Protein AF-C3ZT43-F1 (afdb_monomer)

Solvent-accessible surface area (backbone atoms only — not comparable to full-atom values): 8271 Å² total; per-residue (Å²): 140,85,83,82,78,78,81,80,81,74,78,71,79,58,65,67,58,57,53,52,52,53,52,47,54,51,50,53,52,51,49,53,54,48,51,51,54,51,50,55,52,53,49,55,54,48,55,66,31,68,53,58,46,100,88,66,51,67,55,87,70,78,84,88,70,70,82,68,82,72,98,38,73,70,52,51,54,51,50,52,52,53,48,50,54,54,45,63,68,64,52,65,85,63,83,48,74,63,58,56,52,47,56,51,49,51,52,52,50,52,51,51,52,52,49,52,54,50,51,53,53,49,50,53,51,56,71,70,54,76,87,73,96,122

InterPro domains:
  IPR024326 Ribosomal RNA-processing protein 7, C-terminal domain [PF12923] (24-134)
  IPR040446 Ribosomal RNA-processing protein 7 [PTHR13191] (25-134)

Radius of gyration: 37.75 Å; Cα contacts (8 Å, |Δi|>4): 19; chains: 1; bounding box: 61×103×65 Å

Sequence (134 aa):
MKKTAAPNVSEEPNSFVQVCQGFSSELDSYMADYDKRKQEELEREKSRGEEPDEEGWITVTRHGRTPGAPRTEAMEKKALKREKKKRSRRELMNFYTFQIRESKREHIAQLRRKFEEDKDKIATMKANRRFRPY

Secondary structure (DSSP, 8-state):
----PPP-------HHHHHHHHHHHHHHHHHHHHHHHHHHHHHHHHHHHHSPPTT-------S--PSPS---HHHHHHHHHHHHHHHHHHS-S--SHHHHHHHHHHHHHHHHHHHHHHHHHHHHHHHH------

Structure (mmCIF, N/CA/C/O backbone):
data_AF-C3ZT43-F1
#
_entry.id   AF-C3ZT43-F1
#
loop_
_atom_site.group_PDB
_atom_site.id
_atom_site.type_symbol
_atom_site.label_atom_id
_atom_site.label_alt_id
_atom_site.label_comp_id
_atom_site.label_asym_id
_atom_site.label_entity_id
_atom_site.label_seq_id
_atom_site.pdbx_PDB_ins_code
_atom_site.Cartn_x
_atom_site.Cartn_y
_atom_site.Cartn_z
_atom_site.occupancy
_atom_site.B_iso_or_equiv
_atom_site.auth_seq_id
_atom_site.auth_comp_id
_atom_site.auth_asym_id
_atom_site.auth_atom_id
_atom_site.pdbx_PDB_model_num
ATOM 1 N N . MET A 1 1 ? 28.196 -82.179 -28.432 1.00 44.88 1 MET A N 1
ATOM 2 C CA . MET A 1 1 ? 27.658 -81.173 -27.489 1.00 44.88 1 MET A CA 1
ATOM 3 C C . MET A 1 1 ? 27.675 -79.817 -28.185 1.00 44.88 1 MET A C 1
ATOM 5 O O . MET A 1 1 ? 28.753 -79.287 -28.412 1.00 44.88 1 MET A O 1
ATOM 9 N N . LYS A 1 2 ? 26.524 -79.308 -28.638 1.00 42.38 2 LYS A N 1
ATOM 10 C CA . LYS A 1 2 ? 26.435 -78.023 -29.354 1.00 42.38 2 LYS A CA 1
ATOM 11 C C . LYS A 1 2 ? 26.039 -76.941 -28.345 1.00 42.38 2 LYS A C 1
ATOM 13 O O . LYS A 1 2 ? 24.969 -7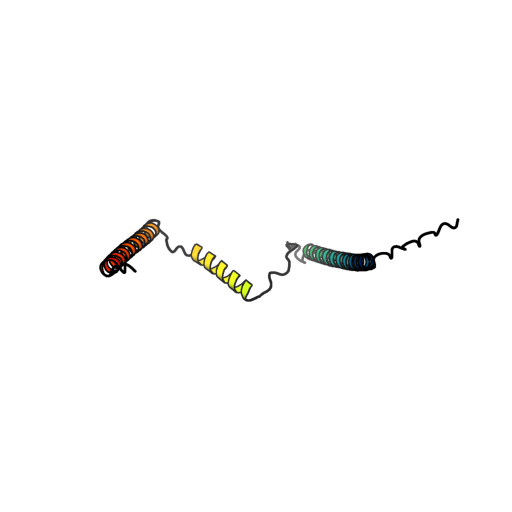7.038 -27.758 1.00 42.38 2 LYS A O 1
ATOM 18 N N . LYS A 1 3 ? 26.915 -75.960 -28.109 1.00 48.72 3 LYS A N 1
ATOM 19 C CA . LYS A 1 3 ? 26.602 -74.763 -27.316 1.00 48.72 3 LYS A CA 1
ATOM 20 C C . LYS A 1 3 ? 25.719 -73.851 -28.172 1.00 48.72 3 LYS A C 1
ATOM 22 O O . LYS A 1 3 ? 26.150 -73.415 -29.234 1.00 48.72 3 LYS A O 1
ATOM 27 N N . THR A 1 4 ? 24.493 -73.599 -27.737 1.00 50.41 4 THR A N 1
ATOM 28 C CA . THR A 1 4 ? 23.613 -72.575 -28.309 1.00 50.41 4 THR A CA 1
ATOM 29 C C . THR A 1 4 ? 24.079 -71.209 -27.811 1.00 50.41 4 THR A C 1
ATOM 31 O O . THR A 1 4 ? 24.020 -70.942 -26.612 1.00 50.41 4 THR A O 1
ATOM 34 N N . ALA A 1 5 ? 24.586 -70.365 -28.709 1.00 59.25 5 ALA A N 1
ATOM 35 C CA . ALA A 1 5 ? 24.864 -68.966 -28.404 1.00 59.25 5 ALA A CA 1
ATOM 36 C C . ALA A 1 5 ? 23.532 -68.204 -28.304 1.00 59.25 5 ALA A C 1
ATOM 38 O O . ALA A 1 5 ? 22.687 -68.324 -29.192 1.00 59.25 5 ALA A O 1
ATOM 39 N N . ALA A 1 6 ? 23.335 -67.466 -27.211 1.00 63.47 6 ALA A N 1
ATOM 40 C CA . ALA A 1 6 ? 22.191 -66.577 -27.043 1.00 63.47 6 ALA A CA 1
ATOM 41 C C . ALA A 1 6 ? 22.248 -65.447 -28.091 1.00 63.47 6 ALA A C 1
ATOM 43 O O . ALA A 1 6 ? 23.341 -64.938 -28.357 1.00 63.47 6 ALA A O 1
ATOM 44 N N . PRO A 1 7 ? 21.114 -65.045 -28.693 1.00 57.84 7 PRO A N 1
ATOM 45 C CA . PRO A 1 7 ? 21.094 -63.898 -29.585 1.00 57.84 7 PRO A CA 1
ATOM 46 C C . PRO A 1 7 ? 21.394 -62.623 -28.788 1.00 57.84 7 PRO A C 1
ATOM 48 O O . PRO A 1 7 ? 20.794 -62.365 -27.746 1.00 57.84 7 PRO A O 1
ATOM 51 N N . ASN A 1 8 ? 22.357 -61.858 -29.298 1.00 62.28 8 ASN A N 1
ATOM 52 C CA . ASN A 1 8 ? 22.702 -60.516 -28.853 1.00 62.28 8 ASN A CA 1
ATOM 53 C C . ASN A 1 8 ? 21.432 -59.650 -28.859 1.00 62.28 8 ASN A C 1
ATOM 55 O O . ASN A 1 8 ? 20.852 -59.426 -29.923 1.00 62.28 8 ASN A O 1
ATOM 59 N N . VAL A 1 9 ? 20.985 -59.211 -27.680 1.00 58.50 9 VAL A N 1
ATOM 60 C CA . VAL A 1 9 ? 19.947 -58.187 -27.554 1.00 58.50 9 VAL A CA 1
ATOM 61 C C . VAL A 1 9 ? 20.600 -56.891 -28.012 1.00 58.50 9 VAL A C 1
ATOM 63 O O . VAL A 1 9 ? 21.280 -56.224 -27.241 1.00 58.50 9 VAL A O 1
ATOM 66 N N . SER A 1 10 ? 20.454 -56.584 -29.299 1.00 53.81 10 SER A N 1
ATOM 67 C CA . SER A 1 10 ? 20.797 -55.280 -29.842 1.00 53.81 10 SER A CA 1
ATOM 68 C C . SER A 1 10 ? 19.982 -54.239 -29.086 1.00 53.81 10 SER A C 1
ATOM 70 O O . SER A 1 10 ? 18.765 -54.159 -29.247 1.00 53.81 10 SER A O 1
ATOM 72 N N . GLU A 1 11 ? 20.663 -53.492 -28.225 1.00 61.03 11 GLU A N 1
ATOM 73 C CA . GLU A 1 11 ? 20.157 -52.285 -27.594 1.00 61.03 11 GLU A CA 1
ATOM 74 C C . GLU A 1 11 ? 19.753 -51.323 -28.714 1.00 61.03 11 GLU A C 1
ATOM 76 O O . GLU A 1 11 ? 20.600 -50.696 -29.351 1.00 61.03 11 GLU A O 1
ATOM 81 N N . GLU A 1 12 ? 18.457 -51.251 -29.019 1.00 59.69 12 GLU A N 1
ATOM 82 C CA . GLU A 1 12 ? 17.949 -50.173 -29.855 1.00 59.69 12 GLU A CA 1
ATOM 83 C C . GLU A 1 12 ? 18.270 -48.862 -29.125 1.00 59.69 12 GLU A C 1
ATOM 85 O O . GLU A 1 12 ? 17.862 -48.709 -27.966 1.00 59.69 12 GLU A O 1
ATOM 90 N N . PRO A 1 13 ? 19.030 -47.927 -29.730 1.00 59.16 13 PRO A N 1
ATOM 91 C CA . PRO A 1 13 ? 19.304 -46.655 -29.089 1.00 59.16 13 PRO A CA 1
ATOM 92 C C . PRO A 1 13 ? 17.963 -45.971 -28.853 1.00 59.16 13 PRO A C 1
ATOM 94 O O . PRO A 1 13 ? 17.235 -45.619 -29.780 1.00 59.16 13 PRO A O 1
ATOM 97 N N . ASN A 1 14 ? 17.634 -45.881 -27.570 1.00 67.19 14 ASN A N 1
ATOM 98 C CA . ASN A 1 14 ? 16.354 -45.488 -27.018 1.00 67.19 14 ASN A CA 1
ATOM 99 C C . ASN A 1 14 ? 15.855 -44.206 -27.707 1.00 67.19 14 ASN A C 1
ATOM 101 O O . ASN A 1 14 ? 16.375 -43.119 -27.452 1.00 67.19 14 ASN A O 1
ATOM 105 N N . SER A 1 15 ? 14.872 -44.342 -28.602 1.00 64.38 15 SER A N 1
ATOM 106 C CA . SER A 1 15 ? 14.376 -43.293 -29.512 1.00 64.38 15 SER A CA 1
ATOM 107 C C . SER A 1 15 ? 14.004 -41.987 -28.801 1.00 64.38 15 SER A C 1
ATOM 109 O O . SER A 1 15 ? 14.131 -40.901 -29.365 1.00 64.38 15 SER A O 1
ATOM 111 N N . PHE A 1 16 ? 13.633 -42.084 -27.525 1.00 60.69 16 PHE A N 1
ATOM 112 C CA . PHE A 1 16 ? 13.391 -40.962 -26.626 1.00 60.69 16 PHE A CA 1
ATOM 113 C C . PHE A 1 16 ? 14.613 -40.043 -26.444 1.00 60.69 16 PHE A C 1
ATOM 115 O O . PHE A 1 16 ? 14.479 -38.822 -26.484 1.00 60.69 16 PHE A O 1
ATOM 122 N N . VAL A 1 17 ? 15.818 -40.604 -26.305 1.00 69.31 17 VAL A N 1
ATOM 123 C CA . VAL A 1 17 ? 17.060 -39.834 -26.119 1.00 69.31 17 VAL A CA 1
ATOM 124 C C . VAL A 1 17 ? 17.382 -39.013 -27.368 1.00 69.31 17 VAL A C 1
ATOM 126 O O . VAL A 1 17 ? 17.787 -37.858 -27.253 1.00 69.31 17 VAL A O 1
ATOM 129 N N . GLN A 1 18 ? 17.129 -39.559 -28.559 1.00 71.19 18 GLN A N 1
ATOM 130 C CA . GLN A 1 18 ? 17.364 -38.858 -29.822 1.00 71.19 18 GLN A CA 1
ATOM 131 C C . GLN A 1 18 ? 16.360 -37.719 -30.058 1.00 71.19 18 GLN A C 1
ATOM 133 O O . GLN A 1 18 ? 16.738 -36.653 -30.542 1.00 71.19 18 GLN A O 1
ATOM 138 N N . VAL A 1 19 ? 15.100 -37.898 -29.645 1.00 73.19 19 VAL A N 1
ATOM 139 C CA . VAL A 1 19 ? 14.085 -36.830 -29.670 1.00 73.19 19 VAL A CA 1
ATOM 140 C C . VAL A 1 19 ? 14.451 -35.699 -28.701 1.00 73.19 19 VAL A C 1
ATOM 142 O O . VAL A 1 19 ? 14.366 -34.527 -29.066 1.00 73.19 19 VAL A O 1
ATOM 145 N N . CYS A 1 20 ? 14.927 -36.027 -27.496 1.00 73.62 20 CYS A N 1
ATOM 146 C CA . CYS A 1 20 ? 15.398 -35.027 -26.534 1.00 73.62 20 CYS A CA 1
ATOM 147 C C . CYS A 1 20 ? 16.623 -34.251 -27.038 1.00 73.62 20 CYS A C 1
ATOM 149 O O . CYS A 1 20 ? 16.697 -33.039 -26.843 1.00 73.62 20 CYS A O 1
ATOM 151 N N . GLN A 1 21 ? 17.566 -34.925 -27.701 1.00 76.00 21 GLN A N 1
ATOM 152 C CA . GLN A 1 21 ? 18.747 -34.281 -28.284 1.00 76.00 21 GLN A CA 1
ATOM 153 C C . GLN A 1 21 ? 18.375 -33.326 -29.426 1.00 76.00 21 GLN A C 1
ATOM 155 O O . GLN A 1 21 ? 18.882 -32.206 -29.467 1.00 76.00 21 GLN A O 1
ATOM 160 N N . GLY A 1 22 ? 17.443 -33.724 -30.301 1.00 81.50 22 GLY A N 1
ATOM 161 C CA . GLY A 1 22 ? 16.922 -32.855 -31.359 1.00 81.50 22 GLY A CA 1
ATOM 162 C C . GLY A 1 22 ? 16.253 -31.596 -30.802 1.00 81.50 22 GLY A C 1
ATOM 163 O O . GLY A 1 22 ? 16.611 -30.485 -31.190 1.00 81.50 22 GLY A O 1
ATOM 164 N N . PHE A 1 23 ? 15.363 -31.752 -29.818 1.00 86.00 23 PHE A N 1
ATOM 165 C CA . PHE A 1 23 ? 14.686 -30.621 -29.174 1.00 86.00 23 PHE A CA 1
ATOM 166 C C . PHE A 1 23 ? 15.651 -29.694 -28.419 1.00 86.00 23 PHE A C 1
ATOM 168 O O . PHE A 1 23 ? 15.498 -28.477 -28.478 1.00 86.00 23 PHE A O 1
ATOM 175 N N . SER A 1 24 ? 16.672 -30.246 -27.749 1.00 84.44 24 SER A N 1
ATOM 176 C CA . SER A 1 24 ? 17.712 -29.438 -27.095 1.00 84.44 24 SER A CA 1
ATOM 177 C C . SER A 1 24 ? 18.433 -28.558 -28.108 1.00 84.44 24 SER A C 1
ATOM 179 O O . SER A 1 24 ? 18.541 -27.358 -27.896 1.00 84.44 24 SER A O 1
ATOM 181 N N . SER A 1 25 ? 18.852 -29.126 -29.244 1.00 88.44 25 SER A N 1
ATOM 182 C CA . SER A 1 25 ? 19.562 -28.361 -30.274 1.00 88.44 25 SER A CA 1
ATOM 183 C C . SER A 1 25 ? 18.706 -27.251 -30.896 1.00 88.44 25 SER A C 1
ATOM 185 O O . SER A 1 25 ? 19.205 -26.163 -31.185 1.00 88.44 25 SER A O 1
ATOM 187 N N . GLU A 1 26 ? 17.402 -27.493 -31.049 1.00 90.44 26 GLU A N 1
ATOM 188 C CA . GLU A 1 26 ? 16.452 -26.490 -31.524 1.00 90.44 26 GLU A CA 1
ATOM 189 C C . GLU A 1 26 ? 16.276 -25.359 -30.499 1.00 90.44 26 GLU A C 1
ATOM 191 O O . GLU A 1 26 ? 16.378 -24.184 -30.862 1.00 90.44 26 GLU A O 1
ATOM 196 N N . LEU A 1 27 ? 16.106 -25.690 -29.213 1.00 93.81 27 LEU A N 1
ATOM 197 C CA . LEU A 1 27 ? 16.041 -24.700 -28.134 1.00 93.81 27 LEU A CA 1
ATOM 198 C C . LEU A 1 27 ? 17.325 -23.877 -28.022 1.00 93.81 27 LEU A C 1
ATOM 200 O O . LEU A 1 27 ? 17.247 -22.657 -27.887 1.00 93.81 27 LEU A O 1
ATOM 204 N N . ASP A 1 28 ? 18.486 -24.521 -28.119 1.00 93.44 28 ASP A N 1
ATOM 205 C CA . ASP A 1 28 ? 19.788 -23.859 -28.048 1.00 93.44 28 ASP A CA 1
ATOM 206 C C . ASP A 1 28 ? 19.959 -22.865 -29.206 1.00 93.44 28 ASP A C 1
ATOM 208 O O . ASP A 1 28 ? 20.396 -21.730 -28.998 1.00 93.44 28 ASP A O 1
ATOM 212 N N . SER A 1 29 ? 19.535 -23.243 -30.419 1.00 94.88 29 SER A N 1
ATOM 213 C CA . SER A 1 2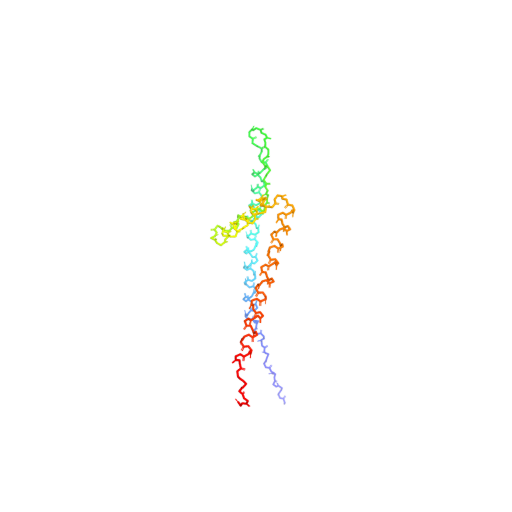9 ? 19.541 -22.341 -31.579 1.00 94.88 29 SER A CA 1
ATOM 214 C C . SER A 1 29 ? 18.598 -21.147 -31.391 1.00 94.88 29 SER A C 1
ATOM 216 O O . SER A 1 29 ? 18.982 -19.999 -31.628 1.00 94.88 29 SER A O 1
ATOM 218 N N . TYR A 1 30 ? 17.392 -21.393 -30.870 1.00 95.12 30 TYR A N 1
ATOM 219 C CA . TYR A 1 30 ? 16.407 -20.351 -30.602 1.00 95.12 30 TYR A CA 1
ATOM 220 C C . TYR A 1 30 ? 16.880 -19.377 -29.516 1.00 95.12 30 TYR A C 1
ATOM 222 O O . TYR A 1 30 ? 16.716 -18.162 -29.666 1.00 95.12 30 TYR A O 1
ATOM 230 N N . MET A 1 31 ? 17.479 -19.888 -28.434 1.00 94.50 31 MET A N 1
ATOM 231 C CA . MET A 1 31 ? 18.052 -19.071 -27.361 1.00 94.5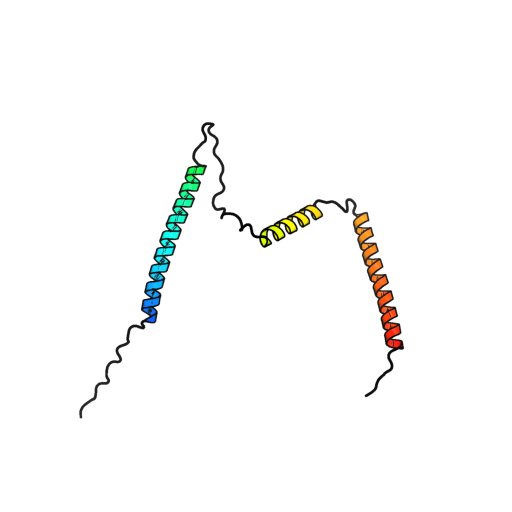0 31 MET A CA 1
ATOM 232 C C . MET A 1 31 ? 19.219 -18.229 -27.877 1.00 94.50 31 MET A C 1
ATOM 234 O O . MET A 1 31 ? 19.239 -17.025 -27.632 1.00 94.50 31 MET A O 1
ATOM 238 N N . ALA A 1 32 ? 20.125 -18.810 -28.670 1.00 95.19 32 ALA A N 1
ATOM 239 C CA . ALA A 1 32 ? 21.235 -18.072 -29.268 1.00 95.19 32 ALA A CA 1
ATOM 240 C C . ALA A 1 32 ? 20.755 -16.924 -30.174 1.00 95.19 32 ALA A C 1
ATOM 242 O O . ALA A 1 32 ? 21.274 -15.809 -30.101 1.00 95.19 32 ALA A O 1
ATOM 243 N N . ASP A 1 33 ? 19.736 -17.157 -31.002 1.00 95.62 33 ASP A N 1
ATOM 244 C CA . ASP A 1 33 ? 19.169 -16.120 -31.869 1.00 95.62 33 ASP A CA 1
ATOM 245 C C . ASP A 1 33 ? 18.359 -15.071 -31.098 1.00 95.62 3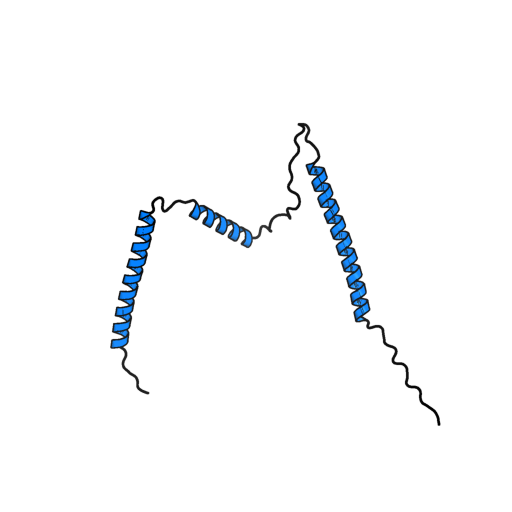3 ASP A C 1
ATOM 247 O O . ASP A 1 33 ? 18.268 -13.911 -31.511 1.00 95.62 33 ASP A O 1
ATOM 251 N N . TYR A 1 34 ? 17.731 -15.453 -29.988 1.00 94.00 34 TYR A N 1
ATOM 252 C CA . TYR A 1 34 ? 17.084 -14.508 -29.082 1.00 94.00 34 TYR A CA 1
ATOM 253 C C . TYR A 1 34 ? 18.111 -13.600 -28.395 1.00 94.00 34 TYR A C 1
ATOM 255 O O . TYR A 1 34 ? 17.930 -12.379 -28.383 1.00 94.00 34 TYR A O 1
ATOM 263 N N . ASP A 1 35 ? 19.202 -14.173 -27.886 1.00 93.50 35 ASP A N 1
ATOM 264 C CA . ASP A 1 35 ? 20.262 -13.431 -27.206 1.00 93.50 35 ASP A CA 1
ATOM 265 C C . ASP A 1 35 ? 20.958 -12.453 -28.156 1.00 93.50 35 ASP A C 1
ATOM 267 O O . ASP A 1 35 ? 21.135 -11.288 -27.796 1.00 93.50 35 ASP A O 1
ATOM 271 N N . LYS A 1 36 ? 21.242 -12.864 -29.402 1.00 94.75 36 LYS A N 1
ATOM 272 C CA . LYS A 1 36 ? 21.749 -11.961 -30.454 1.00 94.75 36 LYS A CA 1
ATOM 273 C C . LYS A 1 36 ? 20.812 -10.776 -30.686 1.00 94.75 36 LYS A C 1
ATOM 275 O O . LYS 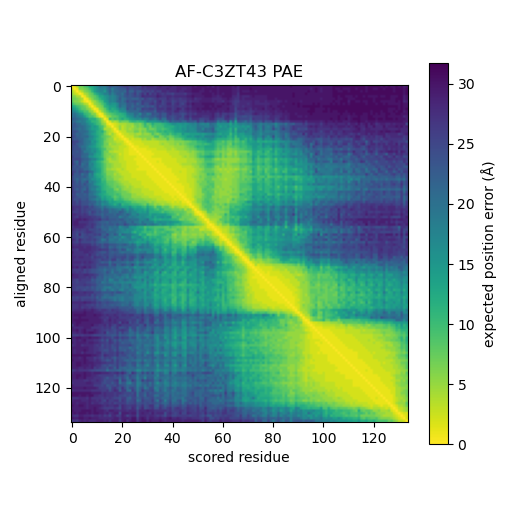A 1 36 ? 21.235 -9.627 -30.605 1.00 94.75 36 LYS A O 1
ATOM 280 N N . ARG A 1 37 ? 19.514 -11.039 -30.894 1.00 90.12 37 ARG A N 1
ATOM 281 C CA . ARG A 1 37 ? 18.502 -9.984 -31.088 1.00 90.12 37 ARG A CA 1
ATOM 282 C C . ARG A 1 37 ? 18.440 -9.021 -29.902 1.00 90.12 37 ARG A C 1
ATOM 284 O O . ARG A 1 37 ? 18.299 -7.816 -30.102 1.00 90.12 37 ARG A O 1
ATOM 291 N N . LYS A 1 38 ? 18.551 -9.532 -28.672 1.00 87.31 38 LYS A N 1
ATOM 292 C CA . LYS A 1 38 ? 18.553 -8.707 -27.456 1.00 87.31 38 LYS A CA 1
ATOM 293 C C . LYS A 1 38 ? 19.822 -7.876 -27.303 1.00 87.31 38 LYS A C 1
ATOM 295 O O . LYS A 1 38 ? 19.725 -6.731 -26.869 1.00 87.31 38 LYS A O 1
ATOM 300 N N . GLN A 1 39 ? 20.982 -8.420 -27.658 1.00 86.44 39 GLN A N 1
ATOM 301 C CA . GLN A 1 39 ? 22.247 -7.685 -27.651 1.00 86.44 39 GLN A CA 1
ATOM 302 C C . GLN A 1 39 ? 22.232 -6.543 -28.670 1.00 86.44 39 GLN A C 1
ATOM 304 O O . GLN A 1 39 ? 22.518 -5.410 -28.297 1.00 86.44 39 GLN A O 1
ATOM 309 N N . GLU A 1 40 ? 21.782 -6.796 -29.900 1.00 88.00 40 GLU A N 1
ATOM 310 C CA . GLU A 1 40 ? 21.650 -5.751 -30.923 1.00 88.00 40 GLU A CA 1
ATOM 311 C C . GLU A 1 40 ? 20.672 -4.638 -30.521 1.00 88.00 40 GLU A C 1
ATOM 313 O O . GLU A 1 40 ? 20.905 -3.467 -30.811 1.00 88.00 40 GLU A O 1
ATOM 318 N N . GLU A 1 41 ? 19.551 -4.985 -29.881 1.00 83.25 41 GLU A N 1
ATOM 319 C CA . GLU A 1 41 ? 18.583 -4.006 -29.371 1.00 83.25 41 GLU A CA 1
ATOM 320 C C . GLU A 1 41 ? 19.222 -3.125 -28.287 1.00 83.25 41 GLU A C 1
ATOM 322 O O . GLU A 1 41 ? 19.097 -1.902 -28.334 1.00 83.25 41 GLU A O 1
ATOM 327 N N . LEU A 1 42 ? 19.978 -3.727 -27.362 1.00 81.25 42 LEU A N 1
ATOM 328 C CA . LEU A 1 42 ? 20.720 -3.001 -26.328 1.00 81.25 42 LEU A CA 1
ATOM 329 C C . LEU A 1 42 ? 21.814 -2.100 -26.913 1.00 81.25 42 LEU A C 1
ATOM 331 O O . LEU A 1 42 ? 22.010 -0.991 -26.424 1.00 81.25 42 LEU A O 1
ATOM 335 N N . GLU A 1 43 ? 22.538 -2.560 -27.930 1.00 83.50 43 GLU A N 1
ATOM 336 C CA . GLU A 1 43 ? 23.569 -1.773 -28.614 1.00 83.50 43 GLU A CA 1
ATOM 337 C C . GLU A 1 43 ? 22.965 -0.585 -29.366 1.00 83.50 43 GLU A C 1
ATOM 339 O O . GLU A 1 43 ? 23.451 0.534 -29.216 1.00 83.50 43 GLU A O 1
ATOM 344 N N . ARG A 1 44 ? 21.849 -0.794 -30.079 1.00 80.75 44 ARG A N 1
ATOM 345 C CA . ARG A 1 44 ? 21.085 0.284 -30.733 1.00 80.75 44 ARG A CA 1
ATOM 346 C C . ARG A 1 44 ? 20.534 1.305 -29.737 1.00 80.75 44 ARG A C 1
ATOM 348 O O . ARG A 1 44 ? 20.492 2.497 -30.029 1.00 80.75 44 ARG A O 1
ATOM 355 N N . GLU A 1 45 ? 20.083 0.861 -28.565 1.00 74.38 45 GLU A N 1
ATOM 356 C CA . GLU A 1 45 ? 19.624 1.766 -27.504 1.00 74.38 45 GLU A CA 1
ATOM 357 C C . GLU A 1 45 ? 20.768 2.583 -26.895 1.00 74.38 45 GLU A C 1
ATOM 359 O O . GLU A 1 45 ? 20.569 3.755 -26.572 1.00 74.38 45 GLU A O 1
ATOM 364 N N . LYS A 1 46 ? 21.954 1.985 -26.736 1.00 75.38 46 LYS A N 1
ATOM 365 C CA . LYS A 1 46 ? 23.153 2.689 -26.262 1.00 75.38 46 LYS A CA 1
ATOM 366 C C . LYS A 1 46 ? 23.622 3.726 -27.271 1.00 75.38 46 LYS A C 1
ATOM 368 O O . LYS A 1 46 ? 23.772 4.882 -26.895 1.00 75.38 46 LYS A O 1
ATOM 373 N N . SER A 1 47 ? 23.746 3.348 -28.545 1.00 74.19 47 SER A N 1
ATOM 374 C CA . SER A 1 47 ? 24.184 4.272 -29.595 1.00 74.19 47 SER A CA 1
ATOM 375 C C . SER A 1 47 ? 23.239 5.468 -29.721 1.00 74.19 47 SER A C 1
ATOM 377 O O . SER A 1 47 ? 23.686 6.605 -29.793 1.00 74.19 47 SER A O 1
ATOM 379 N N . ARG A 1 48 ? 21.923 5.236 -29.626 1.00 70.50 48 ARG A N 1
ATOM 380 C CA . ARG A 1 48 ? 20.911 6.304 -29.647 1.00 70.50 48 ARG A CA 1
ATOM 381 C C . ARG A 1 48 ? 20.977 7.248 -28.436 1.00 70.50 48 ARG A C 1
ATOM 383 O O . ARG A 1 48 ? 20.484 8.365 -28.518 1.00 70.50 48 ARG A O 1
ATOM 390 N N . GLY A 1 49 ? 21.501 6.795 -27.297 1.00 65.94 49 GLY A N 1
ATOM 391 C CA . GLY A 1 49 ? 21.675 7.627 -26.101 1.00 65.94 49 GLY A CA 1
ATOM 392 C C . GLY A 1 49 ? 22.990 8.410 -26.073 1.00 65.94 49 GLY A C 1
ATOM 393 O O . GLY A 1 49 ? 23.100 9.371 -25.316 1.00 65.94 49 GLY A O 1
ATOM 394 N N . GLU A 1 50 ? 23.977 7.988 -26.864 1.00 67.44 50 GLU A N 1
ATOM 395 C CA . GLU A 1 50 ? 25.322 8.574 -26.915 1.00 67.44 50 GLU A CA 1
ATOM 396 C C . GLU A 1 50 ? 25.482 9.625 -28.023 1.00 67.44 50 GLU A C 1
ATOM 398 O O . GLU A 1 50 ? 26.423 10.414 -27.965 1.00 67.44 50 GLU A O 1
ATOM 403 N N . GLU A 1 51 ? 24.570 9.670 -28.999 1.00 72.88 51 GLU A N 1
ATOM 404 C CA . GLU A 1 51 ? 24.529 10.727 -30.013 1.00 72.88 51 GLU A CA 1
ATOM 405 C C . GLU A 1 51 ? 24.200 12.084 -29.351 1.00 72.88 51 GLU A C 1
ATOM 407 O O . GLU A 1 51 ? 23.124 12.231 -28.764 1.00 72.88 51 GLU A O 1
ATOM 412 N N . PRO A 1 52 ? 25.119 13.073 -29.394 1.00 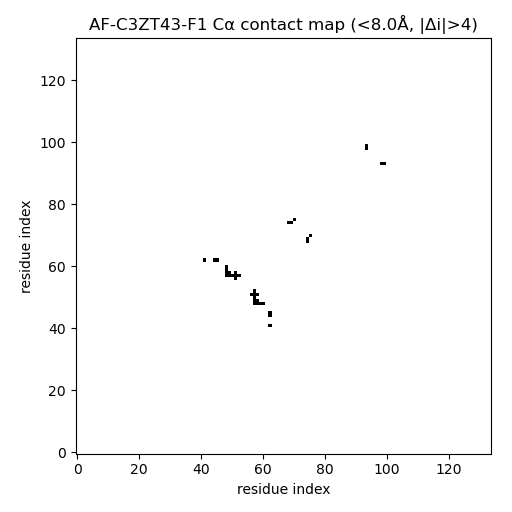71.81 52 PRO A N 1
ATOM 413 C CA . PRO A 1 52 ? 24.847 14.408 -28.887 1.00 71.81 52 PRO A CA 1
ATOM 414 C C . PRO A 1 52 ? 23.897 15.143 -29.832 1.00 71.81 52 PRO A C 1
ATOM 416 O O . PRO A 1 52 ? 24.090 15.127 -31.049 1.00 71.81 52 PRO A O 1
ATOM 419 N N . ASP A 1 53 ? 22.908 15.824 -29.260 1.00 77.25 53 ASP A N 1
ATOM 420 C CA . ASP A 1 53 ? 21.996 16.686 -30.015 1.00 77.25 53 ASP A CA 1
ATOM 421 C C . ASP A 1 53 ? 22.749 17.878 -30.652 1.00 77.25 53 ASP A C 1
ATOM 423 O O . ASP A 1 53 ? 23.893 18.169 -30.296 1.00 77.25 53 ASP A O 1
ATOM 427 N N . GLU A 1 54 ? 22.103 18.616 -31.562 1.00 76.62 54 GLU A N 1
ATOM 428 C CA . GLU A 1 54 ? 22.681 19.788 -32.256 1.00 76.62 54 GLU A CA 1
ATOM 429 C C . GLU A 1 54 ? 23.193 20.881 -31.284 1.00 76.62 54 GLU A C 1
ATOM 431 O O . GLU A 1 54 ? 24.155 21.587 -31.585 1.00 76.62 54 GLU A O 1
ATOM 436 N N . GLU A 1 55 ? 22.633 20.953 -30.070 1.00 82.19 55 GLU A N 1
ATOM 437 C CA . GLU A 1 55 ? 23.085 21.811 -28.962 1.00 82.19 55 GLU A CA 1
ATOM 438 C C . GLU A 1 55 ? 24.125 21.163 -28.011 1.00 82.19 55 GLU A C 1
ATOM 440 O O . GLU A 1 55 ? 24.483 21.753 -26.988 1.00 82.19 55 GLU A O 1
ATOM 445 N N . GLY A 1 56 ? 24.624 19.959 -28.308 1.00 80.88 56 GLY A N 1
ATOM 446 C CA . GLY A 1 56 ? 25.668 19.266 -27.537 1.00 80.88 56 GLY A CA 1
ATOM 447 C C . GLY A 1 56 ? 25.205 18.641 -26.213 1.00 80.88 56 GLY A C 1
ATOM 448 O O . GLY A 1 56 ? 26.035 18.309 -25.363 1.00 80.88 56 GLY A O 1
ATOM 449 N N . TRP A 1 57 ? 23.896 18.482 -26.007 1.00 79.38 57 TRP A N 1
ATOM 450 C CA . TRP A 1 57 ? 23.347 17.790 -24.839 1.00 79.38 57 TRP A CA 1
ATOM 451 C C . TRP A 1 57 ? 23.364 16.273 -25.046 1.00 79.38 57 TRP A C 1
ATOM 453 O O . TRP A 1 57 ? 23.030 15.780 -26.119 1.00 79.38 57 TRP A O 1
ATOM 463 N N . ILE A 1 58 ? 23.730 15.533 -23.995 1.00 77.31 58 ILE A N 1
ATOM 464 C CA . ILE A 1 58 ? 23.697 14.065 -23.978 1.00 77.31 58 ILE A CA 1
ATOM 465 C C . ILE A 1 58 ? 22.482 13.621 -23.163 1.00 77.31 58 ILE A C 1
ATOM 467 O O . ILE A 1 58 ? 22.380 13.907 -21.962 1.00 77.31 58 ILE A O 1
ATOM 471 N N . THR A 1 59 ? 21.558 12.899 -23.795 1.00 75.94 59 THR A N 1
ATOM 472 C CA . THR A 1 59 ? 20.373 12.375 -23.111 1.00 75.94 59 THR A CA 1
ATOM 473 C C . THR A 1 59 ? 20.744 11.152 -22.273 1.00 75.94 59 THR A C 1
ATOM 475 O O . THR A 1 59 ? 20.970 10.061 -22.792 1.00 75.94 59 THR A O 1
ATOM 478 N N . VAL A 1 60 ? 20.735 11.295 -20.943 1.00 74.88 60 VAL A N 1
ATOM 479 C CA . VAL A 1 60 ? 20.932 10.165 -20.019 1.00 74.88 60 VAL A CA 1
ATOM 480 C C . VAL A 1 60 ? 19.721 9.229 -20.088 1.00 74.88 60 VAL A C 1
ATOM 482 O O . VAL A 1 60 ? 18.716 9.413 -19.394 1.00 74.88 60 VAL A O 1
ATOM 485 N N . THR A 1 61 ? 19.807 8.203 -20.931 1.00 70.38 61 THR A N 1
ATOM 486 C CA . THR A 1 61 ? 18.813 7.128 -20.982 1.00 70.38 61 THR A CA 1
ATOM 487 C C . THR A 1 61 ? 19.150 6.043 -19.957 1.00 70.38 61 THR A C 1
ATOM 489 O O . THR A 1 61 ? 20.305 5.784 -19.629 1.00 70.38 61 THR A O 1
ATOM 492 N N . ARG A 1 62 ? 18.121 5.411 -19.377 1.00 69.62 62 ARG A N 1
ATOM 493 C CA . ARG A 1 62 ? 18.304 4.292 -18.442 1.00 69.62 62 ARG A CA 1
ATOM 494 C C . ARG A 1 62 ? 18.081 2.977 -19.177 1.00 69.62 62 ARG A C 1
ATOM 496 O O . ARG A 1 62 ? 16.930 2.621 -19.428 1.00 69.62 62 ARG A O 1
ATOM 503 N N . HIS A 1 63 ? 19.159 2.248 -19.445 1.00 66.81 63 HIS A N 1
ATOM 504 C CA . HIS A 1 63 ? 19.104 0.929 -20.078 1.00 66.81 63 HIS A CA 1
ATOM 505 C C . HIS A 1 63 ? 18.368 -0.106 -19.205 1.00 66.81 63 HIS A C 1
ATOM 507 O O . HIS A 1 63 ? 18.378 -0.029 -17.971 1.00 66.81 63 HIS A O 1
ATOM 513 N N . GLY A 1 64 ? 17.722 -1.087 -19.844 1.00 65.38 64 GLY A N 1
ATOM 514 C CA . GLY A 1 64 ? 17.162 -2.264 -19.162 1.00 65.38 64 GLY A CA 1
ATOM 515 C C . GLY A 1 64 ? 15.749 -2.106 -18.594 1.00 65.38 64 GLY A C 1
ATOM 516 O O . GLY A 1 64 ? 15.348 -2.862 -17.706 1.00 65.38 64 GLY A O 1
ATOM 517 N N . ARG A 1 65 ? 14.958 -1.138 -19.070 1.00 64.38 65 ARG A N 1
ATOM 518 C CA . ARG A 1 65 ? 13.535 -1.081 -18.717 1.00 64.38 65 ARG A CA 1
ATOM 519 C C . ARG A 1 65 ? 12.751 -1.935 -19.708 1.00 64.38 65 ARG A C 1
ATOM 521 O O . ARG A 1 65 ? 12.469 -1.494 -20.813 1.00 64.38 65 ARG A O 1
ATOM 528 N N . THR A 1 66 ? 12.352 -3.134 -19.289 1.00 63.84 66 THR A N 1
ATOM 529 C CA .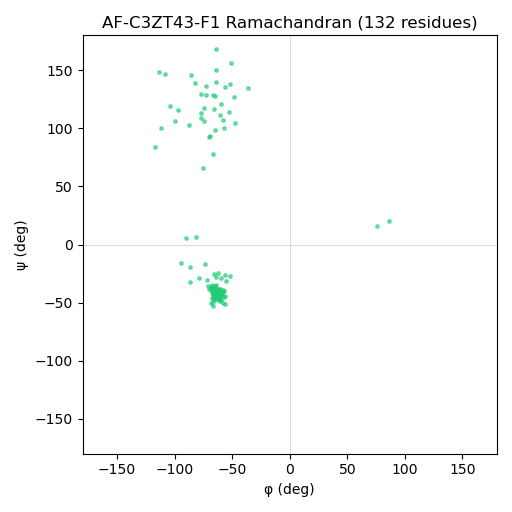 THR A 1 66 ? 11.301 -3.870 -19.998 1.00 63.84 66 THR A CA 1
ATOM 530 C C . THR A 1 66 ? 10.081 -2.956 -20.164 1.00 63.84 66 THR A C 1
ATOM 532 O O . THR A 1 66 ? 9.765 -2.205 -19.223 1.00 63.84 66 THR A O 1
ATOM 535 N N . PRO A 1 67 ? 9.416 -2.956 -21.341 1.00 66.94 67 PRO A N 1
ATOM 536 C CA . PRO A 1 67 ? 8.198 -2.183 -21.544 1.00 66.94 67 PRO A CA 1
ATOM 537 C C . PRO A 1 67 ? 7.273 -2.460 -20.361 1.00 66.94 67 PRO A C 1
ATOM 539 O O . PRO A 1 67 ? 7.109 -3.609 -19.946 1.00 66.94 67 PRO A O 1
ATOM 542 N N . GLY A 1 68 ? 6.823 -1.376 -19.721 1.00 64.88 68 GLY A N 1
ATOM 543 C CA . GLY A 1 68 ? 6.227 -1.428 -18.389 1.00 64.88 68 GLY A CA 1
ATOM 544 C C . GLY A 1 68 ? 5.114 -2.468 -18.283 1.00 64.88 68 GLY A C 1
ATOM 545 O O . GLY A 1 68 ? 4.502 -2.832 -19.284 1.00 64.88 68 GLY A O 1
ATOM 546 N N . ALA A 1 69 ? 4.860 -2.925 -17.050 1.00 67.19 69 ALA A N 1
ATOM 547 C CA . ALA A 1 69 ? 3.806 -3.886 -16.735 1.00 67.19 69 ALA A CA 1
ATOM 548 C C . ALA A 1 69 ? 2.548 -3.666 -17.600 1.00 67.19 69 ALA A C 1
ATOM 550 O O . ALA A 1 69 ? 2.112 -2.518 -17.742 1.00 67.19 69 ALA A O 1
ATOM 551 N N . PRO A 1 70 ? 1.968 -4.744 -18.158 1.00 71.19 70 PRO A N 1
ATOM 552 C CA . PRO A 1 70 ? 0.898 -4.630 -19.136 1.00 71.19 70 PRO A CA 1
ATOM 553 C C . PRO A 1 70 ? -0.253 -3.814 -18.548 1.00 71.19 70 PRO A C 1
ATOM 555 O O . PRO A 1 70 ? -0.644 -4.021 -17.390 1.00 71.19 70 PRO A O 1
ATOM 558 N N . ARG A 1 71 ? -0.781 -2.883 -19.353 1.0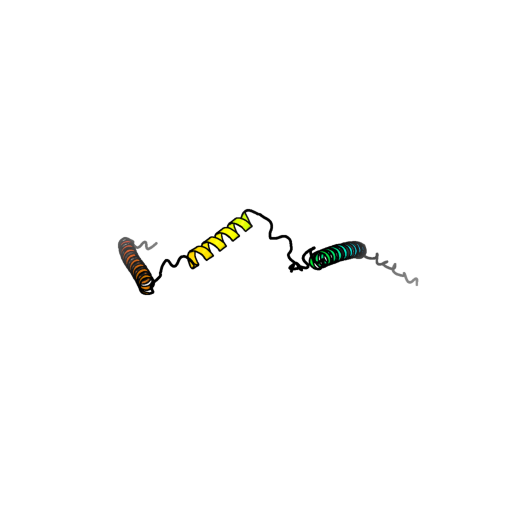0 72.62 71 ARG A N 1
ATOM 559 C CA . ARG A 1 71 ? -1.962 -2.066 -19.041 1.00 72.62 71 ARG A CA 1
ATOM 560 C C . ARG A 1 71 ? -3.196 -2.963 -18.971 1.00 72.62 71 ARG A C 1
ATOM 562 O O . ARG A 1 71 ? -3.966 -3.087 -19.910 1.00 72.62 71 ARG A O 1
ATOM 569 N N . THR A 1 72 ? -3.308 -3.661 -17.851 1.00 83.94 72 THR A N 1
ATOM 570 C CA . THR A 1 72 ? -4.424 -4.526 -17.486 1.00 83.94 72 THR A CA 1
ATOM 571 C C . THR A 1 72 ? -5.201 -3.852 -16.369 1.00 83.94 72 THR A C 1
ATOM 573 O O . THR A 1 72 ? -4.609 -3.238 -15.475 1.00 83.94 72 THR A O 1
ATOM 576 N N . GLU A 1 73 ? -6.519 -4.042 -16.343 1.00 85.62 73 GLU A N 1
ATOM 577 C CA . GLU A 1 73 ? -7.374 -3.475 -15.292 1.00 85.62 73 GLU A CA 1
ATOM 578 C C . GLU A 1 73 ? -6.914 -3.871 -13.876 1.00 85.62 73 GLU A C 1
ATOM 580 O O . GLU A 1 73 ? -7.060 -3.119 -12.910 1.00 85.62 73 GLU A O 1
ATOM 585 N N . ALA A 1 74 ? -6.332 -5.066 -13.724 1.00 84.31 74 ALA A N 1
ATOM 586 C CA . ALA A 1 74 ? -5.801 -5.546 -12.452 1.00 84.31 74 ALA A CA 1
ATOM 587 C C . ALA A 1 74 ? -4.579 -4.735 -11.980 1.00 84.31 74 ALA A C 1
ATOM 589 O O . ALA A 1 74 ? -4.467 -4.424 -10.787 1.00 84.31 74 ALA A O 1
ATOM 590 N N . MET A 1 75 ? -3.672 -4.375 -12.894 1.00 83.38 75 MET A N 1
ATOM 591 C CA . MET A 1 75 ? -2.525 -3.508 -12.603 1.00 83.38 75 MET A CA 1
ATOM 592 C C . MET A 1 75 ? -2.979 -2.080 -12.284 1.00 83.38 75 MET A C 1
ATOM 594 O O . MET A 1 75 ? -2.488 -1.488 -11.320 1.00 83.38 75 MET A O 1
ATOM 598 N N . GLU A 1 76 ? -3.970 -1.558 -13.005 1.00 86.00 76 GLU A N 1
ATOM 599 C CA . GLU A 1 76 ? -4.543 -0.228 -12.759 1.00 86.00 76 GLU A CA 1
ATOM 600 C C . GLU A 1 76 ? -5.218 -0.143 -11.387 1.00 86.00 76 GLU A C 1
ATOM 602 O O . GLU A 1 76 ? -4.931 0.762 -10.600 1.00 86.00 76 GLU A O 1
ATOM 607 N N . LYS A 1 77 ? -6.021 -1.149 -11.016 1.00 88.94 77 LYS A N 1
ATOM 608 C CA . LYS A 1 77 ? -6.615 -1.252 -9.671 1.00 88.94 77 LYS A CA 1
ATOM 609 C C . LYS A 1 77 ? -5.540 -1.287 -8.580 1.00 88.94 77 LYS A C 1
ATOM 611 O O . LYS A 1 77 ? -5.711 -0.667 -7.526 1.00 88.94 77 LYS A O 1
ATOM 616 N N . LYS A 1 78 ? -4.418 -1.982 -8.802 1.00 88.06 78 LYS A N 1
ATOM 617 C CA . LYS A 1 78 ? -3.276 -1.994 -7.866 1.00 88.06 78 LYS A CA 1
ATOM 618 C C . LYS A 1 78 ? -2.589 -0.626 -7.784 1.00 88.06 78 LYS A C 1
ATOM 620 O O . LYS A 1 78 ? -2.267 -0.186 -6.677 1.00 88.06 78 LYS A O 1
ATOM 625 N N . ALA A 1 79 ? -2.403 0.057 -8.913 1.00 87.94 79 ALA A N 1
ATOM 626 C CA . ALA A 1 79 ? -1.837 1.403 -8.962 1.00 87.94 79 ALA A CA 1
ATOM 627 C C . ALA A 1 79 ? -2.713 2.406 -8.193 1.00 87.94 79 ALA A C 1
ATOM 629 O O . ALA A 1 79 ? -2.213 3.079 -7.289 1.00 87.94 79 ALA A O 1
ATOM 630 N N . LEU A 1 80 ? -4.028 2.394 -8.435 1.00 90.25 80 LEU A N 1
ATOM 631 C CA . LEU A 1 80 ? -5.012 3.221 -7.729 1.00 90.25 80 LEU A CA 1
ATOM 632 C C . LEU A 1 80 ? -5.026 2.946 -6.220 1.00 90.25 80 LEU A C 1
ATOM 634 O O . LEU A 1 80 ? -5.039 3.876 -5.415 1.00 90.25 80 LEU A O 1
ATOM 638 N N . LYS A 1 81 ? -4.971 1.675 -5.791 1.00 92.69 81 LYS A N 1
ATOM 639 C CA . LYS A 1 81 ? -4.862 1.325 -4.360 1.00 92.69 81 LYS A CA 1
ATOM 640 C C . LYS A 1 81 ? -3.591 1.899 -3.729 1.00 92.69 81 LYS A C 1
ATOM 642 O O . LYS A 1 81 ? -3.633 2.427 -2.616 1.00 92.69 81 LYS A O 1
ATOM 647 N N . ARG A 1 82 ? -2.458 1.811 -4.431 1.00 91.56 82 ARG A N 1
ATOM 648 C CA . ARG A 1 82 ? -1.176 2.352 -3.958 1.00 91.56 82 ARG A CA 1
ATOM 649 C C . ARG A 1 82 ? -1.220 3.874 -3.859 1.00 91.56 82 ARG A C 1
ATOM 651 O O . ARG A 1 82 ? -0.690 4.429 -2.898 1.00 91.56 82 ARG A O 1
ATOM 658 N N . GLU A 1 83 ? -1.859 4.537 -4.814 1.00 91.00 83 GLU A N 1
ATOM 659 C CA . GLU A 1 83 ? -2.051 5.983 -4.801 1.00 91.00 83 GLU A CA 1
ATOM 660 C C . GLU A 1 83 ? -2.954 6.427 -3.647 1.00 91.00 83 GLU A C 1
ATOM 662 O O . GLU A 1 83 ? -2.550 7.292 -2.869 1.00 91.00 83 GLU A O 1
ATOM 667 N N . LYS A 1 84 ? -4.100 5.762 -3.443 1.00 91.19 84 LYS A N 1
ATOM 668 C CA . LYS A 1 84 ? -4.993 6.009 -2.298 1.00 91.19 84 LYS A CA 1
ATOM 669 C C . LYS A 1 84 ? -4.265 5.858 -0.962 1.00 91.19 84 LYS A C 1
ATOM 671 O O . LYS A 1 84 ? -4.366 6.744 -0.124 1.00 91.19 84 LYS A O 1
ATOM 676 N N . LYS A 1 85 ? -3.445 4.812 -0.789 1.00 89.31 85 LYS A N 1
ATOM 677 C CA . LYS A 1 85 ? -2.622 4.622 0.424 1.00 89.31 85 LYS A CA 1
ATOM 678 C C . LYS A 1 85 ? -1.569 5.722 0.608 1.00 89.31 85 LYS A C 1
ATOM 680 O O . LYS A 1 85 ? -1.284 6.137 1.728 1.00 89.31 85 LYS A O 1
ATOM 685 N N . LYS A 1 86 ? -0.957 6.198 -0.481 1.00 88.31 86 LYS A N 1
ATOM 686 C CA . LYS A 1 86 ? -0.023 7.337 -0.432 1.00 88.31 86 LYS A CA 1
ATOM 687 C C . LYS A 1 86 ? -0.743 8.642 -0.099 1.00 88.31 86 LYS A C 1
ATOM 689 O O . LYS A 1 86 ? -0.153 9.488 0.564 1.00 88.31 86 LYS A O 1
ATOM 694 N N . ARG A 1 87 ? -1.968 8.826 -0.593 1.00 87.06 87 ARG A N 1
ATOM 695 C CA . ARG A 1 87 ? -2.809 9.992 -0.324 1.00 87.06 87 ARG A CA 1
ATOM 696 C C . ARG A 1 87 ? -3.264 10.000 1.133 1.00 87.06 87 ARG A C 1
ATOM 698 O O . ARG A 1 87 ? -2.946 10.955 1.819 1.00 87.06 87 ARG A O 1
ATOM 705 N N . SER A 1 88 ? -3.807 8.898 1.644 1.00 83.50 88 SER A N 1
ATOM 706 C CA . SER A 1 88 ? -4.221 8.778 3.050 1.00 83.50 88 SER A CA 1
ATOM 707 C C . SER A 1 88 ? -3.068 8.926 4.050 1.00 83.50 88 SER A C 1
ATOM 709 O O . SER A 1 88 ? -3.289 9.274 5.199 1.00 83.50 88 SER A O 1
ATOM 711 N N . ARG A 1 89 ? -1.825 8.638 3.637 1.00 79.31 89 ARG A N 1
ATOM 712 C CA . ARG A 1 89 ? -0.626 8.882 4.457 1.00 79.31 89 ARG A CA 1
ATOM 713 C C . ARG A 1 89 ? -0.178 10.348 4.439 1.00 79.31 89 ARG A C 1
ATOM 715 O O . ARG A 1 89 ? 0.474 10.781 5.379 1.00 79.31 89 ARG A O 1
ATOM 722 N N . ARG A 1 90 ? -0.449 11.069 3.346 1.00 75.06 90 ARG A N 1
ATOM 723 C CA . ARG A 1 90 ? -0.114 12.494 3.177 1.00 75.06 90 ARG A CA 1
ATOM 724 C C . ARG A 1 90 ? -1.197 13.409 3.739 1.00 75.06 90 ARG A C 1
ATOM 726 O O . ARG A 1 90 ? -0.878 14.488 4.216 1.00 75.06 90 ARG A O 1
ATOM 733 N N . GLU A 1 91 ? -2.452 12.982 3.677 1.00 74.94 91 GLU A N 1
ATOM 734 C CA . GLU A 1 91 ? -3.566 13.631 4.354 1.00 74.94 91 GLU A CA 1
ATOM 735 C C . GLU A 1 91 ? -3.334 13.508 5.862 1.00 74.94 91 GLU A C 1
ATOM 737 O O . GLU A 1 91 ? -3.561 12.464 6.474 1.00 74.94 91 GLU A O 1
ATOM 742 N N . LEU A 1 92 ? -2.800 14.578 6.448 1.00 68.75 92 LEU A N 1
ATOM 743 C CA . LEU A 1 92 ? -2.492 14.693 7.866 1.00 68.75 92 LEU A CA 1
ATOM 744 C C . LEU A 1 92 ? -3.799 14.899 8.648 1.00 68.75 92 LEU A C 1
ATOM 746 O O . LEU A 1 92 ? -4.042 15.960 9.209 1.00 68.75 92 LEU A O 1
ATOM 750 N N . MET A 1 93 ? -4.667 13.882 8.644 1.00 67.75 93 MET A N 1
ATOM 751 C CA . MET A 1 93 ? -5.969 13.916 9.328 1.00 67.75 93 MET A CA 1
ATOM 752 C C . MET A 1 93 ? -5.815 14.145 10.837 1.00 67.75 93 MET A C 1
ATOM 754 O O . MET A 1 93 ? -6.687 14.727 11.467 1.00 67.75 93 MET A O 1
ATOM 758 N N . ASN A 1 94 ? -4.687 13.712 11.405 1.00 76.31 94 ASN A N 1
ATOM 759 C CA . ASN A 1 94 ? -4.352 13.907 12.808 1.00 76.31 94 ASN A CA 1
ATOM 760 C C . ASN A 1 94 ? -3.102 14.778 12.912 1.00 76.31 94 ASN A C 1
ATOM 762 O O . ASN A 1 94 ? -1.986 14.263 13.002 1.00 76.31 94 ASN A O 1
ATOM 766 N N . PHE A 1 95 ? -3.291 16.094 12.859 1.00 76.50 95 PHE A N 1
ATOM 767 C CA . PHE A 1 95 ? -2.195 17.053 13.000 1.00 76.50 95 PHE A CA 1
ATOM 768 C C . PHE A 1 95 ? -1.579 16.987 14.404 1.00 76.50 95 PHE A C 1
ATOM 770 O O . PHE A 1 95 ? -0.365 17.098 14.564 1.00 76.50 95 PHE A O 1
ATOM 777 N N . TYR A 1 96 ? -2.405 16.739 15.426 1.00 86.62 96 TYR A N 1
ATOM 778 C CA . TYR A 1 96 ? -1.960 16.714 16.814 1.00 86.62 96 TYR A CA 1
ATOM 779 C C . TYR A 1 96 ? -2.048 15.330 17.454 1.00 86.62 96 TYR A C 1
ATOM 781 O O . TYR A 1 96 ? -2.960 14.537 17.217 1.00 86.62 96 TYR A O 1
ATOM 789 N N . THR A 1 97 ? -1.126 15.070 18.381 1.00 85.88 97 THR A N 1
ATOM 790 C CA . THR A 1 97 ? -1.068 13.807 19.130 1.00 85.88 97 THR A CA 1
ATOM 791 C C . THR A 1 97 ? -2.291 13.586 20.025 1.00 85.88 97 THR A C 1
ATOM 793 O O . THR A 1 97 ? -2.669 12.436 20.256 1.00 85.88 97 THR A O 1
ATOM 796 N N . PHE A 1 98 ? -2.948 14.651 20.502 1.00 91.38 98 PHE A N 1
ATOM 797 C CA . PHE A 1 98 ? -4.144 14.530 21.340 1.00 91.38 98 PHE A CA 1
ATOM 798 C C . PHE A 1 98 ? -5.348 13.965 20.572 1.00 91.38 98 PHE A C 1
ATOM 800 O O . PHE A 1 98 ? -6.058 13.144 21.141 1.00 91.38 98 PHE A O 1
ATOM 807 N N . GLN A 1 99 ? -5.511 14.290 19.281 1.00 88.81 99 GLN A N 1
ATOM 808 C CA . GLN A 1 99 ? -6.580 13.753 18.419 1.00 88.81 99 GLN A CA 1
ATOM 809 C C . GLN A 1 99 ? -6.451 12.229 18.268 1.00 88.81 99 GLN A C 1
ATOM 811 O O . GLN A 1 99 ? -7.417 11.471 18.368 1.00 88.81 99 GLN A O 1
ATOM 816 N N . ILE A 1 100 ? -5.210 11.749 18.122 1.00 86.88 100 ILE A N 1
ATOM 817 C CA . ILE A 1 100 ? -4.903 10.312 18.066 1.00 86.88 100 ILE A CA 1
ATOM 818 C C . ILE A 1 100 ? -5.214 9.640 19.409 1.00 86.88 100 ILE A C 1
ATOM 820 O O . ILE A 1 100 ? -5.730 8.525 19.449 1.00 86.88 100 ILE A O 1
ATOM 824 N N . ARG A 1 101 ? -4.883 10.288 20.532 1.00 93.62 101 ARG A N 1
ATOM 825 C CA . ARG A 1 101 ? -5.180 9.745 21.869 1.00 93.62 101 ARG A CA 1
ATOM 826 C C . ARG A 1 101 ? -6.679 9.722 22.151 1.00 93.62 101 ARG A C 1
ATOM 828 O O . ARG A 1 101 ? -7.153 8.786 22.784 1.00 93.62 101 ARG A O 1
ATOM 835 N N . GLU A 1 102 ? -7.412 10.737 21.717 1.00 93.62 102 GLU A N 1
ATOM 836 C CA . GLU A 1 102 ? -8.862 10.835 21.872 1.00 93.62 102 GLU A CA 1
ATOM 837 C C . GLU A 1 102 ? -9.589 9.764 21.060 1.00 93.62 102 GLU A C 1
ATOM 839 O O . GLU A 1 102 ? -10.286 8.948 21.657 1.00 93.62 102 GLU A O 1
ATOM 844 N N . SER A 1 103 ? -9.309 9.652 19.759 1.00 91.94 103 SER A N 1
ATOM 845 C CA . SER A 1 103 ? -9.888 8.602 18.904 1.00 91.94 103 SER A CA 1
ATOM 846 C C . SER A 1 103 ? -9.606 7.186 19.422 1.00 91.94 103 SER A C 1
ATOM 848 O O . SER A 1 103 ? -10.491 6.332 19.438 1.00 91.94 103 SER A O 1
ATOM 850 N N . LYS A 1 104 ? -8.391 6.924 19.924 1.00 94.38 104 LYS A N 1
ATOM 851 C CA . LYS A 1 104 ? -8.061 5.640 20.566 1.00 94.38 104 LYS A CA 1
ATOM 852 C C . LYS A 1 104 ? -8.850 5.408 21.854 1.00 94.38 104 LYS A C 1
ATOM 854 O O . LYS A 1 104 ? -9.310 4.291 22.079 1.00 94.38 104 LYS A O 1
ATOM 859 N N . ARG A 1 105 ? -8.999 6.430 22.705 1.00 96.56 105 ARG A N 1
ATOM 860 C CA . ARG A 1 105 ? -9.793 6.328 23.940 1.00 96.56 105 ARG A CA 1
ATOM 861 C C . ARG A 1 105 ? -11.260 6.056 23.632 1.00 96.56 105 ARG A C 1
ATOM 863 O O . ARG A 1 105 ? -11.834 5.167 24.253 1.00 96.56 105 ARG A O 1
ATOM 870 N N . GLU A 1 106 ? -11.832 6.761 22.661 1.00 96.69 106 GLU A N 1
ATOM 871 C CA . GLU A 1 106 ? -13.210 6.552 22.221 1.00 96.69 106 GLU A CA 1
ATOM 872 C C . GLU A 1 106 ? -13.410 5.129 21.687 1.00 96.69 106 GLU A C 1
ATOM 874 O O . GLU A 1 106 ? -14.329 4.431 22.109 1.00 96.69 106 GLU A O 1
ATOM 879 N N . HIS A 1 107 ? -12.494 4.646 20.844 1.00 96.81 107 HIS A N 1
ATOM 880 C CA . HIS A 1 107 ? -12.548 3.282 20.326 1.00 96.81 107 HIS A CA 1
ATOM 881 C C . HIS A 1 107 ? -12.501 2.225 21.443 1.00 96.81 107 HIS A C 1
ATOM 883 O O . HIS A 1 107 ? -13.283 1.275 21.441 1.00 96.81 107 HIS A O 1
ATOM 889 N N . ILE A 1 108 ? -11.629 2.406 22.440 1.00 97.44 108 ILE A N 1
ATOM 890 C CA . ILE A 1 108 ? -11.554 1.515 23.609 1.00 97.44 108 ILE A CA 1
ATOM 891 C C . ILE A 1 108 ? -12.849 1.574 24.430 1.00 97.44 108 ILE A C 1
ATOM 893 O O . ILE A 1 108 ? -13.332 0.534 24.879 1.00 97.44 108 ILE A O 1
ATOM 897 N N . ALA A 1 109 ? -13.430 2.760 24.619 1.00 97.81 109 ALA A N 1
ATOM 898 C CA . ALA A 1 109 ? -14.694 2.917 25.332 1.00 97.81 109 ALA A CA 1
ATOM 899 C C . ALA A 1 109 ? -15.847 2.200 24.609 1.00 97.81 109 ALA A C 1
ATOM 901 O O . ALA A 1 109 ? -16.612 1.477 25.244 1.00 97.81 109 ALA A O 1
ATOM 902 N N . GLN A 1 110 ? -15.922 2.315 23.279 1.00 97.62 110 GLN A N 1
ATOM 903 C CA . GLN A 1 110 ? -16.906 1.596 22.464 1.00 97.62 110 GLN A CA 1
ATOM 904 C C . GLN A 1 110 ? -16.755 0.072 22.584 1.00 97.62 110 GLN A C 1
ATOM 906 O O . GLN A 1 110 ? -17.757 -0.634 22.686 1.00 97.62 110 GLN A O 1
ATOM 911 N N . LEU A 1 111 ? -15.521 -0.446 22.601 1.00 97.94 111 LEU A N 1
ATOM 912 C CA . LEU A 1 111 ? -15.267 -1.878 22.789 1.00 97.94 111 LEU A CA 1
ATOM 913 C C . LEU A 1 111 ? -15.712 -2.370 24.170 1.00 97.94 111 LEU A C 1
ATOM 915 O O . LEU A 1 111 ? -16.330 -3.426 24.264 1.00 97.94 111 LEU A O 1
ATOM 919 N N . ARG A 1 112 ? -15.437 -1.601 25.230 1.00 97.44 112 ARG A N 1
ATOM 920 C CA . ARG A 1 112 ? -15.879 -1.934 26.595 1.00 97.44 112 ARG A CA 1
ATOM 921 C C . ARG A 1 112 ? -17.399 -1.953 26.708 1.00 97.44 112 ARG A C 1
ATOM 923 O O . ARG A 1 112 ? -17.945 -2.918 27.228 1.00 97.44 112 ARG A O 1
ATOM 930 N N . ARG A 1 113 ? -18.068 -0.951 26.133 1.00 98.06 113 ARG A N 1
ATOM 931 C CA . ARG A 1 113 ? -19.531 -0.886 26.086 1.00 98.06 113 ARG A CA 1
ATOM 932 C C . ARG A 1 113 ? -20.133 -2.111 25.393 1.00 98.06 113 ARG A C 1
ATOM 934 O O . ARG A 1 113 ? -20.998 -2.764 25.959 1.00 98.06 113 ARG A O 1
ATOM 941 N N . LYS A 1 114 ? -19.644 -2.458 24.197 1.00 98.12 114 LYS A N 1
ATOM 942 C CA . LYS A 1 114 ? -20.119 -3.650 23.469 1.00 98.12 114 LYS A CA 1
ATOM 943 C C . LYS A 1 114 ? -19.885 -4.938 24.254 1.00 98.12 114 LYS A C 1
ATOM 945 O O . LYS A 1 114 ? -20.728 -5.822 24.248 1.00 98.12 114 LYS A O 1
ATOM 950 N N . PHE A 1 115 ? -18.751 -5.035 24.943 1.00 98.31 115 PHE A N 1
ATOM 951 C CA . PHE A 1 115 ? -18.438 -6.194 25.770 1.00 98.31 115 PHE A CA 1
ATOM 952 C C . PHE A 1 115 ? -19.402 -6.348 26.955 1.00 98.31 115 PHE A C 1
ATOM 954 O O . PHE A 1 115 ? -19.810 -7.465 27.264 1.00 98.31 115 PHE A O 1
ATOM 961 N N . GLU A 1 116 ? -19.778 -5.248 27.608 1.00 97.81 116 GLU A N 1
ATOM 962 C CA . GLU A 1 116 ? -20.788 -5.245 28.674 1.00 97.81 116 GLU A CA 1
ATOM 963 C C . GLU A 1 116 ? -22.167 -5.648 28.136 1.00 97.81 116 GLU A C 1
ATOM 965 O O . GLU A 1 116 ? -22.784 -6.565 28.675 1.00 97.81 116 GLU A O 1
ATOM 970 N N . GLU A 1 117 ? -22.591 -5.067 27.009 1.00 97.88 117 GLU A N 1
ATOM 971 C CA . GLU A 1 117 ? -23.844 -5.426 26.328 1.00 97.88 117 GLU A CA 1
ATOM 972 C C . GLU A 1 117 ? -23.891 -6.927 25.971 1.00 97.88 117 GLU A C 1
ATOM 974 O O . GLU A 1 117 ? -24.884 -7.616 26.231 1.00 97.88 117 GLU A O 1
ATOM 979 N N . ASP A 1 118 ? -22.800 -7.472 25.427 1.00 97.69 118 ASP A N 1
ATOM 980 C CA . ASP A 1 118 ? -22.694 -8.894 25.094 1.00 97.69 118 ASP A CA 1
ATOM 981 C C . ASP A 1 118 ? -22.683 -9.783 26.345 1.00 97.69 118 ASP A C 1
ATOM 983 O O . ASP A 1 118 ? -23.276 -10.868 26.346 1.00 97.69 118 ASP A O 1
ATOM 987 N N . LYS A 1 119 ? -22.050 -9.336 27.435 1.00 97.88 119 LYS A N 1
ATOM 988 C CA . LYS A 1 119 ? -22.046 -10.051 28.717 1.00 97.88 119 LYS A CA 1
ATOM 989 C C . LYS A 1 119 ? -23.460 -10.170 29.281 1.00 97.88 119 LYS A C 1
ATOM 991 O O . LYS A 1 119 ? -23.853 -11.269 29.686 1.00 97.88 119 LYS A O 1
ATOM 996 N N . ASP A 1 120 ? -24.232 -9.090 29.245 1.00 97.00 120 ASP A N 1
ATOM 997 C CA . ASP A 1 120 ? -25.623 -9.070 29.703 1.00 97.00 120 ASP A CA 1
ATOM 998 C C . ASP A 1 120 ? -26.513 -9.952 28.818 1.00 97.00 120 ASP A C 1
ATOM 1000 O O . ASP A 1 120 ? -27.316 -10.758 29.305 1.00 97.00 120 ASP A O 1
ATOM 1004 N N . LYS A 1 121 ? -26.306 -9.904 27.499 1.00 96.94 121 LYS A N 1
ATOM 1005 C CA . LYS A 1 121 ? -26.992 -10.784 26.546 1.00 96.94 121 LYS A CA 1
ATOM 1006 C C . LYS A 1 121 ? -26.688 -12.262 26.808 1.00 96.94 121 LYS A C 1
ATOM 1008 O O . LYS A 1 121 ? -27.581 -13.105 26.769 1.00 96.94 121 LYS A O 1
ATOM 1013 N N . ILE A 1 122 ? -25.438 -12.609 27.108 1.00 96.25 122 ILE A N 1
ATOM 1014 C CA . ILE A 1 122 ? -25.060 -13.986 27.450 1.00 96.25 122 ILE A CA 1
ATOM 1015 C C . ILE A 1 122 ? -25.671 -14.403 28.790 1.00 96.25 122 ILE A C 1
ATOM 1017 O O . ILE A 1 122 ? -26.124 -15.541 28.913 1.00 96.25 122 ILE A O 1
ATOM 1021 N N . ALA A 1 123 ? -25.706 -13.515 29.785 1.00 95.69 123 ALA A N 1
ATOM 1022 C CA . ALA A 1 123 ? -26.318 -13.796 31.080 1.00 95.69 123 ALA A CA 1
ATOM 1023 C C . ALA A 1 123 ? -27.818 -14.098 30.941 1.00 95.69 123 ALA A C 1
ATOM 1025 O O . ALA A 1 123 ? -28.284 -15.122 31.443 1.00 95.69 123 ALA A O 1
ATOM 1026 N N . THR A 1 124 ? -28.550 -13.279 30.181 1.00 95.31 124 THR A N 1
ATOM 1027 C CA . THR A 1 124 ? -29.977 -13.510 29.893 1.00 95.31 124 THR A CA 1
ATOM 1028 C C . THR A 1 124 ? -30.202 -14.808 29.111 1.00 95.31 124 THR A C 1
ATOM 1030 O O . THR A 1 124 ? -31.067 -15.602 29.478 1.00 95.31 124 THR A O 1
ATOM 1033 N N . MET A 1 125 ? -29.383 -15.101 28.093 1.00 92.81 125 MET A N 1
ATOM 1034 C CA . MET A 1 125 ? -29.462 -16.370 27.353 1.00 92.81 125 MET A CA 1
ATOM 1035 C C . MET A 1 125 ? -29.180 -17.586 28.240 1.00 92.81 125 MET A C 1
ATOM 1037 O O . MET A 1 125 ? -29.870 -18.596 28.124 1.00 92.81 125 MET A O 1
ATOM 1041 N N . LYS A 1 126 ? -28.190 -17.502 29.137 1.00 91.94 126 LYS A N 1
ATOM 1042 C CA . LYS A 1 126 ? -27.883 -18.572 30.097 1.00 91.94 126 LYS A CA 1
ATOM 1043 C C . LYS A 1 126 ? -29.018 -18.783 31.094 1.00 91.94 126 LYS A C 1
ATOM 1045 O O . LYS A 1 126 ? -29.357 -19.933 31.346 1.00 91.94 126 LYS A O 1
ATOM 1050 N N . ALA A 1 127 ? -29.616 -17.708 31.609 1.00 92.25 127 ALA A N 1
ATOM 1051 C CA . ALA A 1 127 ? -30.762 -17.782 32.513 1.00 92.25 127 ALA A CA 1
ATOM 1052 C C . ALA A 1 127 ? -31.991 -18.412 31.835 1.00 92.25 127 ALA A C 1
ATOM 1054 O O . ALA A 1 127 ? -32.660 -19.258 32.419 1.00 92.25 127 ALA A O 1
ATOM 1055 N N . ASN A 1 128 ? -32.245 -18.060 30.572 1.00 91.62 128 ASN A N 1
ATOM 1056 C CA . ASN A 1 128 ? -33.345 -18.622 29.786 1.00 91.62 128 ASN A CA 1
ATOM 1057 C C . ASN A 1 128 ? -33.086 -20.070 29.331 1.00 91.62 128 ASN A C 1
ATOM 1059 O O . ASN A 1 128 ? -34.016 -20.768 28.914 1.00 91.62 128 ASN A O 1
ATOM 1063 N N . ARG A 1 129 ? -31.834 -20.544 29.376 1.00 89.31 129 ARG A N 1
ATOM 1064 C CA . ARG A 1 129 ? -31.475 -21.890 28.926 1.00 89.31 129 ARG A CA 1
ATOM 1065 C C . ARG A 1 129 ? -31.952 -22.926 29.942 1.00 89.31 129 ARG A C 1
ATOM 1067 O O . ARG A 1 129 ? -31.331 -23.134 30.979 1.00 89.31 129 ARG A O 1
ATOM 1074 N N . ARG A 1 130 ? -33.015 -23.654 29.603 1.00 82.69 130 ARG A N 1
ATOM 1075 C CA . ARG A 1 130 ? -33.436 -24.847 30.354 1.00 82.69 130 ARG A CA 1
ATOM 1076 C C . ARG A 1 130 ? -32.537 -26.031 30.006 1.00 82.69 130 ARG A C 1
ATOM 1078 O O . ARG A 1 130 ? -32.293 -26.321 28.836 1.00 82.69 130 ARG A O 1
ATOM 1085 N N . PHE A 1 131 ? -32.017 -26.682 31.042 1.00 82.12 131 PHE A N 1
ATOM 1086 C CA . PHE A 1 131 ? -31.183 -27.874 30.928 1.00 82.12 131 PHE A CA 1
ATOM 1087 C C . PHE A 1 131 ? -32.005 -29.032 30.342 1.00 82.12 131 PHE A C 1
ATOM 1089 O O . PHE A 1 131 ? -33.098 -29.317 30.831 1.00 82.12 131 PHE A O 1
ATOM 1096 N N . ARG A 1 132 ? -31.501 -29.667 29.277 1.00 84.19 132 ARG A N 1
ATOM 1097 C CA . ARG A 1 132 ? -32.103 -30.852 28.645 1.00 84.19 132 ARG A CA 1
ATOM 1098 C C . ARG A 1 132 ? -31.166 -32.043 28.899 1.00 84.19 132 ARG A C 1
ATOM 1100 O O . ARG A 1 132 ? -30.125 -32.101 28.253 1.00 84.19 132 ARG A O 1
ATOM 1107 N N . PRO A 1 133 ? -31.475 -32.903 29.885 1.00 8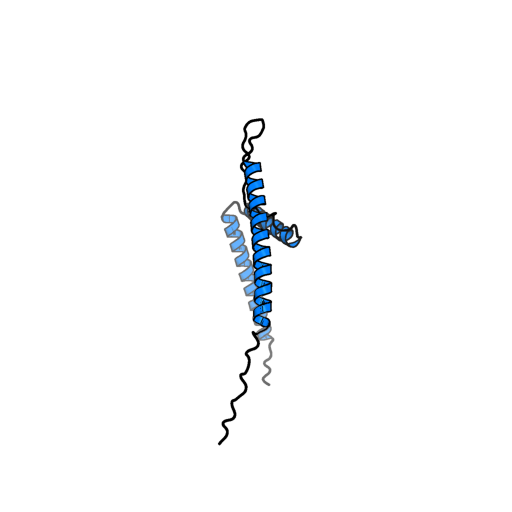6.06 133 PRO A N 1
ATOM 1108 C CA . PRO A 1 133 ? -30.565 -33.945 30.376 1.00 86.06 133 PRO A CA 1
ATOM 1109 C C . PRO A 1 133 ? -30.498 -35.241 29.550 1.00 86.06 133 PRO A C 1
ATOM 1111 O O . PRO A 1 133 ? -29.840 -36.177 29.992 1.00 86.06 133 PRO A O 1
ATOM 1114 N N . TYR A 1 134 ? -31.146 -35.315 28.387 1.00 77.12 134 TYR A N 1
ATOM 1115 C CA . TYR A 1 134 ? -31.119 -36.476 27.493 1.00 77.12 134 TYR A CA 1
ATOM 1116 C C . TYR A 1 134 ? -30.870 -36.016 26.061 1.00 77.12 134 TYR A C 1
ATOM 1118 O O . TYR A 1 134 ? -31.459 -34.968 25.688 1.00 77.12 134 TYR A O 1
#

pLDDT: mean 81.44, std 13.28, range [42.38, 98.31]

Mean predicted aligned error: 16.23 Å

Foldseek 3Di:
DDDDDDDPPPPPPPVVVVVVVVVVVVVVVVVVVVVVVVVVVQVVVVVVQQDADPVRDGHDDDPDDDPDDDPDPVVVVVVVVVVVVVVVVVPCVPPDPVVVVVVVVVVVVVVVVVVVVVVVVVVVVVVPDDDDPD

Organism: Branchiostoma floridae (NCBI:txid7739)